Protein AF-A0A381XT53-F1 (afdb_monomer_lite)

Structure (mmCIF, N/CA/C/O backbone):
data_AF-A0A381XT53-F1
#
_entry.id   AF-A0A381XT53-F1
#
loop_
_atom_site.group_PDB
_atom_site.id
_atom_site.type_symbol
_atom_site.label_atom_id
_atom_site.label_alt_id
_atom_site.label_comp_id
_atom_site.label_asym_id
_atom_site.label_entity_id
_atom_site.label_seq_id
_atom_site.pdbx_PDB_ins_code
_atom_site.Cartn_x
_atom_site.Cartn_y
_atom_site.Cartn_z
_atom_site.occupancy
_atom_site.B_iso_or_equiv
_atom_site.auth_seq_id
_atom_site.auth_comp_id
_atom_site.auth_asym_id
_atom_site.auth_atom_id
_atom_site.pdbx_PDB_model_num
ATOM 1 N N . VAL A 1 1 ? 11.104 19.358 26.475 1.00 38.28 1 VAL A N 1
ATOM 2 C CA . VAL A 1 1 ? 11.597 18.102 25.867 1.00 38.28 1 VAL A CA 1
ATOM 3 C C . VAL A 1 1 ? 10.405 17.170 25.781 1.00 38.28 1 VAL A C 1
ATOM 5 O O . VAL A 1 1 ? 9.988 16.652 26.806 1.00 38.28 1 VAL A O 1
ATOM 8 N N . ALA A 1 2 ? 9.762 17.095 24.619 1.00 33.44 2 ALA A N 1
ATOM 9 C CA . ALA A 1 2 ? 8.671 16.153 24.398 1.00 33.44 2 ALA A CA 1
ATOM 10 C C . ALA A 1 2 ? 9.285 14.928 23.726 1.00 33.44 2 ALA A C 1
ATOM 12 O O . ALA A 1 2 ? 9.726 14.999 22.582 1.00 33.44 2 ALA A O 1
ATOM 13 N N . SER A 1 3 ? 9.408 13.852 24.496 1.00 38.06 3 SER A N 1
ATOM 14 C CA . SER A 1 3 ? 9.844 12.553 24.008 1.00 38.06 3 SER A CA 1
ATOM 15 C C . SER A 1 3 ? 8.804 12.028 23.025 1.00 38.06 3 SER A C 1
ATOM 17 O O . SER A 1 3 ? 7.660 11.787 23.405 1.00 38.06 3 SER A O 1
ATOM 19 N N . SER A 1 4 ? 9.195 11.861 21.765 1.00 40.50 4 SER A N 1
ATOM 20 C CA . SER A 1 4 ? 8.425 11.112 20.779 1.00 40.50 4 SER A CA 1
ATOM 21 C C . SER A 1 4 ? 8.440 9.645 21.191 1.00 40.50 4 SER A C 1
ATOM 23 O O . SER A 1 4 ? 9.401 8.923 20.937 1.00 40.50 4 SER A O 1
ATOM 25 N N . THR A 1 5 ? 7.402 9.206 21.896 1.00 36.91 5 THR A N 1
ATOM 26 C CA . THR A 1 5 ? 7.135 7.783 22.083 1.00 36.91 5 THR A CA 1
ATOM 27 C C . THR A 1 5 ? 6.905 7.203 20.693 1.00 36.91 5 THR A C 1
ATOM 29 O O . THR A 1 5 ? 5.924 7.558 20.043 1.00 36.91 5 THR A O 1
ATOM 32 N N . ALA A 1 6 ? 7.825 6.366 20.208 1.00 42.75 6 ALA A N 1
ATOM 33 C CA . ALA A 1 6 ? 7.566 5.525 19.052 1.00 42.75 6 ALA A CA 1
ATOM 34 C C . ALA A 1 6 ? 6.286 4.739 19.363 1.00 42.75 6 ALA A C 1
ATOM 36 O O . ALA A 1 6 ? 6.276 3.889 20.256 1.00 42.75 6 ALA A O 1
ATOM 37 N N . ALA A 1 7 ? 5.179 5.103 18.712 1.00 46.81 7 ALA A N 1
ATOM 38 C CA . ALA A 1 7 ? 4.003 4.253 18.672 1.00 46.81 7 ALA A CA 1
ATOM 39 C C . ALA A 1 7 ? 4.497 2.872 18.232 1.00 46.81 7 ALA A C 1
ATOM 41 O O . ALA A 1 7 ? 5.248 2.801 17.260 1.00 46.81 7 ALA A O 1
ATOM 42 N N . GLY A 1 8 ? 4.168 1.831 19.004 1.00 55.38 8 GLY A N 1
ATOM 43 C CA . GLY A 1 8 ? 4.690 0.482 18.798 1.00 55.38 8 GLY A CA 1
ATOM 44 C C . GLY A 1 8 ? 4.674 0.119 17.318 1.00 55.38 8 GLY A C 1
ATOM 45 O O . GLY A 1 8 ? 3.632 0.221 16.670 1.00 55.38 8 GLY A O 1
ATOM 46 N N . GLU A 1 9 ? 5.854 -0.205 16.795 1.00 74.62 9 GLU A N 1
ATOM 47 C CA . GLU A 1 9 ? 6.077 -0.542 15.396 1.00 74.62 9 GLU A CA 1
ATOM 48 C C . GLU A 1 9 ? 5.069 -1.614 14.967 1.00 74.62 9 GLU A C 1
ATOM 50 O O . GLU A 1 9 ? 4.866 -2.611 15.666 1.00 74.62 9 GLU A O 1
ATOM 55 N N . PHE A 1 10 ? 4.367 -1.374 13.859 1.00 91.75 10 PHE A N 1
ATOM 56 C CA . PHE A 1 10 ? 3.428 -2.349 13.324 1.00 91.75 10 PHE A CA 1
ATOM 57 C C . PHE A 1 10 ? 4.205 -3.596 12.888 1.00 91.75 10 PHE A C 1
ATOM 59 O O . PHE A 1 10 ? 4.970 -3.555 11.927 1.00 91.75 10 PHE A O 1
ATOM 66 N N . ASP A 1 11 ? 4.024 -4.695 13.618 1.00 93.25 11 ASP A N 1
ATOM 67 C CA . ASP A 1 11 ? 4.787 -5.924 13.422 1.00 93.25 11 ASP A CA 1
ATOM 68 C C . ASP A 1 11 ? 4.326 -6.683 12.168 1.00 93.25 11 ASP A C 1
ATOM 70 O O . ASP A 1 11 ? 3.318 -7.399 12.169 1.00 93.25 11 ASP A O 1
ATOM 74 N N . LEU A 1 12 ? 5.111 -6.549 11.097 1.00 96.12 12 LEU A N 1
ATOM 75 C CA . LEU A 1 12 ? 4.868 -7.198 9.810 1.00 96.12 12 LEU A CA 1
ATOM 76 C C . LEU A 1 12 ? 4.927 -8.732 9.876 1.00 96.12 12 LEU A C 1
ATOM 78 O O . LEU A 1 12 ? 4.344 -9.384 9.012 1.00 96.12 12 LEU A O 1
ATOM 82 N N . SER A 1 13 ? 5.561 -9.327 10.896 1.00 95.88 13 SER A N 1
ATOM 83 C CA . SER A 1 13 ? 5.615 -10.792 11.046 1.00 95.88 13 SER A CA 1
ATOM 84 C C . SER A 1 13 ? 4.248 -11.412 11.353 1.00 95.88 13 SER A C 1
ATOM 86 O O . SER A 1 13 ? 4.043 -12.613 11.177 1.00 95.88 13 SER A O 1
ATOM 88 N N . ARG A 1 14 ? 3.287 -10.586 11.781 1.00 94.31 14 ARG A N 1
ATOM 89 C CA . ARG A 1 14 ? 1.914 -10.991 12.102 1.00 94.31 14 ARG A CA 1
ATOM 90 C C . ARG A 1 14 ? 0.960 -10.848 10.920 1.00 94.31 14 ARG A C 1
ATOM 92 O O . ARG A 1 14 ? -0.220 -11.164 11.066 1.00 94.31 14 ARG A O 1
ATOM 99 N N . VAL A 1 15 ? 1.436 -10.345 9.782 1.00 98.00 15 VAL A N 1
ATOM 100 C CA . VAL A 1 15 ? 0.616 -10.072 8.601 1.00 98.00 15 VAL A CA 1
ATOM 101 C C . VAL A 1 15 ? 0.490 -11.322 7.739 1.00 98.00 15 VAL A C 1
ATOM 103 O O . VAL A 1 15 ? 1.478 -11.939 7.352 1.00 98.00 15 VAL A O 1
ATOM 106 N N . THR A 1 16 ? -0.744 -11.658 7.369 1.00 98.44 16 THR A N 1
ATOM 107 C CA . THR A 1 16 ? -1.001 -12.553 6.238 1.00 98.44 16 THR A CA 1
ATOM 108 C C . THR A 1 16 ? -1.012 -11.729 4.951 1.00 98.44 16 THR A C 1
ATOM 110 O O . THR A 1 16 ? -1.887 -10.885 4.746 1.00 98.44 16 THR A O 1
ATOM 113 N N . TRP A 1 17 ? -0.026 -11.949 4.085 1.00 98.06 17 TRP A N 1
ATOM 114 C CA . TRP A 1 17 ? 0.133 -11.206 2.836 1.00 98.06 17 TRP A CA 1
ATOM 115 C C . TRP A 1 17 ? -0.780 -11.758 1.737 1.00 98.06 17 TRP A C 1
ATOM 117 O O . TRP A 1 17 ? -0.749 -12.944 1.422 1.00 98.06 17 TRP A O 1
ATOM 127 N N . LEU A 1 18 ? -1.601 -10.884 1.153 1.00 98.06 18 LEU A N 1
ATOM 128 C CA . LEU A 1 18 ? -2.536 -11.205 0.067 1.00 98.06 18 LEU A CA 1
ATOM 129 C C . LEU A 1 18 ? -1.906 -11.065 -1.326 1.00 98.06 18 LEU A C 1
ATOM 131 O O . LEU A 1 18 ? -2.423 -11.600 -2.303 1.00 98.06 18 LEU A O 1
ATOM 135 N N . HIS A 1 19 ? -0.805 -10.322 -1.413 1.00 97.12 19 HIS A N 1
ATOM 136 C CA . HIS A 1 19 ? 0.022 -10.151 -2.608 1.00 97.12 19 HIS A CA 1
ATOM 137 C C . HIS A 1 19 ? 1.486 -10.469 -2.246 1.00 97.12 19 HIS A C 1
ATOM 139 O O . HIS A 1 19 ? 1.723 -11.180 -1.271 1.00 97.12 19 HIS A O 1
ATOM 145 N N . THR A 1 20 ? 2.471 -9.979 -3.010 1.00 97.06 20 THR A N 1
ATOM 146 C CA . THR A 1 20 ? 3.895 -10.198 -2.689 1.00 97.06 20 THR A CA 1
ATOM 147 C C . THR A 1 20 ? 4.198 -9.742 -1.262 1.00 97.06 20 THR A C 1
ATOM 149 O O . THR A 1 20 ? 3.889 -8.608 -0.896 1.00 97.06 20 THR A O 1
ATOM 152 N N . ASP A 1 21 ? 4.817 -10.620 -0.474 1.00 97.06 21 ASP A N 1
ATOM 153 C CA . ASP A 1 21 ? 5.337 -10.284 0.849 1.00 97.06 21 ASP A CA 1
ATOM 154 C C . ASP A 1 21 ? 6.554 -9.361 0.700 1.00 97.06 21 ASP A C 1
ATOM 156 O O . ASP A 1 21 ? 7.570 -9.734 0.105 1.00 97.06 21 ASP A O 1
ATOM 160 N N . VAL A 1 22 ? 6.429 -8.140 1.222 1.00 97.12 22 VAL A N 1
ATOM 161 C CA . VAL A 1 22 ? 7.483 -7.116 1.180 1.00 97.12 22 VAL A CA 1
ATOM 162 C C . VAL A 1 22 ? 8.099 -6.849 2.555 1.00 97.12 22 VAL A C 1
ATOM 164 O O . VAL A 1 22 ? 8.859 -5.897 2.711 1.00 97.12 22 VAL A O 1
ATOM 167 N N . SER A 1 23 ? 7.798 -7.672 3.565 1.00 97.06 23 SER A N 1
ATOM 168 C CA . SER A 1 23 ? 8.307 -7.495 4.934 1.00 97.06 23 SER A CA 1
ATOM 169 C C . SER A 1 23 ? 9.835 -7.433 4.996 1.00 97.06 23 SER A C 1
ATOM 171 O O . SER A 1 23 ? 10.391 -6.604 5.715 1.00 97.06 23 SER A O 1
ATOM 173 N N . GLY A 1 24 ? 10.508 -8.255 4.185 1.00 96.62 24 GLY A N 1
ATOM 174 C CA . GLY A 1 24 ? 11.967 -8.304 4.076 1.00 96.62 24 GLY A CA 1
ATOM 175 C C . GLY A 1 24 ? 12.593 -7.283 3.119 1.00 96.62 24 GLY A C 1
ATOM 176 O O . GLY A 1 24 ? 13.808 -7.310 2.935 1.00 96.62 24 GLY A O 1
ATOM 177 N N . TRP A 1 25 ? 11.805 -6.421 2.469 1.00 97.38 25 TRP A N 1
ATOM 178 C CA . TRP A 1 25 ? 12.340 -5.401 1.560 1.00 97.38 25 TRP A CA 1
ATOM 179 C C . TRP A 1 25 ? 12.988 -4.258 2.341 1.00 97.38 25 TRP A C 1
ATOM 181 O O . TRP A 1 25 ? 12.605 -3.969 3.477 1.00 97.38 25 TRP A O 1
ATOM 191 N N . ALA A 1 26 ? 13.969 -3.599 1.722 1.00 98.00 26 ALA A N 1
ATOM 192 C CA . ALA A 1 26 ? 14.697 -2.517 2.370 1.00 98.00 26 ALA A CA 1
ATOM 193 C C . ALA A 1 26 ? 13.772 -1.320 2.635 1.00 98.00 26 ALA A C 1
ATOM 195 O O . ALA A 1 26 ? 13.062 -0.862 1.739 1.00 98.00 26 ALA A O 1
ATOM 196 N N . GLU A 1 27 ? 13.797 -0.794 3.858 1.00 97.44 27 GLU A N 1
ATOM 197 C CA . GLU A 1 27 ? 13.085 0.434 4.211 1.00 97.44 27 GLU A CA 1
ATOM 198 C C . GLU A 1 27 ? 13.931 1.654 3.820 1.00 97.44 27 GLU A C 1
ATOM 200 O O . GLU A 1 27 ? 14.912 1.976 4.488 1.00 97.44 27 GLU A O 1
ATOM 205 N N . THR A 1 28 ? 13.603 2.298 2.698 1.00 97.62 28 THR A N 1
ATOM 206 C CA . THR A 1 28 ? 14.447 3.347 2.078 1.00 97.62 28 THR A CA 1
ATOM 207 C C . THR A 1 28 ? 13.725 4.666 1.826 1.00 97.62 28 THR A C 1
ATOM 209 O O . THR A 1 28 ? 14.342 5.619 1.344 1.00 97.62 28 THR A O 1
ATOM 212 N N . THR A 1 29 ? 12.425 4.729 2.110 1.00 95.19 29 THR A N 1
ATOM 213 C CA . THR A 1 29 ? 11.582 5.903 1.869 1.00 95.19 29 THR A CA 1
ATOM 214 C C . THR A 1 29 ? 10.719 6.168 3.091 1.00 95.19 29 THR A C 1
ATOM 216 O O . THR A 1 29 ? 10.253 5.240 3.749 1.00 95.19 29 THR A O 1
ATOM 219 N N . SER A 1 30 ? 10.499 7.440 3.393 1.00 94.62 30 SER A N 1
ATOM 220 C CA . SER A 1 30 ? 9.526 7.841 4.410 1.00 94.62 30 SER A CA 1
ATOM 221 C C . SER A 1 30 ? 8.131 7.933 3.795 1.00 94.62 30 SER A C 1
ATOM 223 O O . SER A 1 30 ? 8.002 8.217 2.606 1.00 94.62 30 SER A O 1
ATOM 225 N N . LEU A 1 31 ? 7.087 7.717 4.595 1.00 97.69 31 LEU A N 1
ATOM 226 C CA . LEU A 1 31 ? 5.700 7.878 4.170 1.00 97.69 31 LEU A CA 1
ATOM 227 C C . LEU A 1 31 ? 4.937 8.811 5.117 1.00 97.69 31 LEU A C 1
ATOM 229 O O . LEU A 1 31 ? 5.025 8.674 6.339 1.00 97.69 31 LEU A O 1
ATOM 233 N N . SER A 1 32 ? 4.127 9.702 4.548 1.00 97.56 32 SER A N 1
ATOM 234 C CA . SER A 1 32 ? 2.968 10.297 5.218 1.00 97.56 32 SER A CA 1
ATOM 235 C C . SER A 1 32 ? 1.688 9.990 4.439 1.00 97.56 32 SER A C 1
ATOM 237 O O . SER A 1 32 ? 1.721 9.737 3.233 1.00 97.56 32 SER A O 1
ATOM 239 N N . VAL A 1 33 ? 0.554 9.972 5.141 1.00 98.44 33 VAL A N 1
ATOM 240 C CA . VAL A 1 33 ? -0.762 9.729 4.542 1.00 98.44 33 VAL A CA 1
ATOM 241 C C . VAL A 1 33 ? -1.651 10.931 4.799 1.00 98.44 33 VAL A C 1
ATOM 243 O O . VAL A 1 33 ? -1.817 11.351 5.942 1.00 98.44 33 VAL A O 1
ATOM 246 N N . GLU A 1 34 ? -2.236 11.460 3.733 1.00 98.12 34 GLU A N 1
ATOM 247 C CA . GLU A 1 34 ? -3.182 12.569 3.782 1.00 98.12 34 GLU A CA 1
ATOM 248 C C . GLU A 1 34 ? -4.520 12.112 3.214 1.00 98.12 34 GLU A C 1
ATOM 250 O O . GLU A 1 34 ? -4.573 11.507 2.143 1.00 98.12 34 GLU A O 1
ATOM 255 N N . ILE A 1 35 ? -5.602 12.390 3.939 1.00 97.75 35 ILE A N 1
ATOM 256 C CA . ILE A 1 35 ? -6.964 12.060 3.523 1.00 97.75 35 ILE A CA 1
ATOM 257 C C . ILE A 1 35 ? -7.819 13.318 3.616 1.00 97.75 35 ILE A C 1
ATOM 259 O O . ILE A 1 35 ? -7.868 13.975 4.655 1.00 97.75 35 ILE A O 1
ATOM 263 N N . GLY A 1 36 ? -8.507 13.649 2.528 1.00 94.88 36 GLY A N 1
ATOM 264 C CA . GLY A 1 36 ? -9.386 14.808 2.467 1.00 94.88 36 GLY A CA 1
ATOM 265 C C . GLY A 1 36 ? -10.050 14.951 1.105 1.00 94.88 36 GLY A C 1
ATOM 266 O O . GLY A 1 36 ? -9.545 14.458 0.101 1.00 94.88 36 GLY A O 1
ATOM 267 N N . ALA A 1 37 ? -11.207 15.616 1.067 1.00 95.06 37 ALA A N 1
ATOM 268 C CA . ALA A 1 37 ? -11.946 15.897 -0.171 1.00 95.06 37 ALA A CA 1
ATOM 269 C C . ALA A 1 37 ? -12.195 14.658 -1.071 1.00 95.06 37 ALA A C 1
ATOM 271 O O . ALA A 1 37 ? -12.231 14.773 -2.294 1.00 95.06 37 ALA A O 1
ATOM 272 N N . GLY A 1 38 ? -12.361 13.470 -0.475 1.00 96.81 38 GLY A N 1
ATOM 273 C CA . GLY A 1 38 ? -12.587 12.212 -1.202 1.00 96.81 38 GLY A CA 1
ATOM 274 C C . GLY A 1 38 ? -11.331 11.582 -1.818 1.00 96.81 38 GLY A C 1
ATOM 275 O O . GLY A 1 38 ? -11.444 10.619 -2.579 1.00 96.81 38 GLY A O 1
ATOM 276 N N . VAL A 1 39 ? -10.140 12.092 -1.493 1.00 98.19 39 VAL A N 1
ATOM 277 C CA . VAL A 1 39 ? -8.841 11.614 -1.985 1.00 98.19 39 VAL A CA 1
ATOM 278 C C . VAL A 1 39 ? -7.978 11.145 -0.814 1.00 98.19 39 VAL A C 1
ATOM 280 O O . VAL A 1 39 ? -8.015 11.720 0.273 1.00 98.19 39 VAL A O 1
ATOM 283 N N . ILE A 1 40 ? -7.194 10.097 -1.058 1.00 98.56 40 ILE A N 1
ATOM 284 C CA . ILE A 1 40 ? -6.081 9.666 -0.212 1.00 98.56 40 ILE A CA 1
ATOM 285 C C . ILE A 1 40 ? -4.774 9.838 -0.986 1.00 98.56 40 ILE A C 1
ATOM 287 O O . ILE A 1 40 ? -4.677 9.422 -2.142 1.00 98.56 40 ILE A O 1
ATOM 291 N N . CYS A 1 41 ? -3.769 10.427 -0.348 1.00 98.56 41 CYS A N 1
ATOM 292 C CA . CYS A 1 41 ? -2.422 10.573 -0.881 1.00 98.56 41 CYS A CA 1
ATOM 293 C C . CYS A 1 41 ? -1.425 9.859 0.030 1.00 98.56 41 CYS A C 1
ATOM 295 O O . CYS A 1 41 ? -1.336 10.157 1.221 1.00 98.56 41 CYS A O 1
ATOM 297 N N . LEU A 1 42 ? -0.674 8.915 -0.538 1.00 98.56 42 LEU A N 1
ATOM 298 C CA . LEU A 1 42 ? 0.506 8.330 0.092 1.00 98.56 42 LEU A CA 1
ATOM 299 C C . LEU A 1 42 ? 1.721 9.109 -0.407 1.00 98.56 42 LEU A C 1
ATOM 301 O O . LEU A 1 42 ? 2.171 8.928 -1.539 1.00 98.56 42 LEU A O 1
ATOM 305 N N . ASN A 1 43 ? 2.231 9.994 0.439 1.00 98.12 43 ASN A N 1
ATOM 306 C CA . ASN A 1 43 ? 3.326 10.893 0.116 1.00 98.12 43 ASN A CA 1
ATOM 307 C C . ASN A 1 43 ? 4.647 10.246 0.538 1.00 98.12 43 ASN A C 1
ATOM 309 O O . ASN A 1 43 ? 4.988 10.229 1.720 1.00 98.12 43 ASN A O 1
ATOM 313 N N . PHE A 1 44 ? 5.378 9.697 -0.433 1.00 97.62 44 PHE A N 1
ATOM 314 C CA . PHE A 1 44 ? 6.690 9.084 -0.224 1.00 97.62 44 PHE A CA 1
ATOM 315 C C . PHE A 1 44 ? 7.745 9.709 -1.142 1.00 97.62 44 PHE A C 1
ATOM 317 O O . PHE A 1 44 ? 7.480 10.024 -2.310 1.00 97.62 44 PHE A O 1
ATOM 324 N N . ASP A 1 45 ? 8.955 9.907 -0.618 1.00 95.06 45 ASP A N 1
ATOM 325 C CA . ASP A 1 45 ? 10.026 10.659 -1.289 1.00 95.06 45 ASP A CA 1
ATOM 326 C C . ASP A 1 45 ? 10.588 9.936 -2.526 1.00 95.06 45 ASP A C 1
ATOM 328 O O . ASP A 1 45 ? 11.126 10.567 -3.440 1.00 95.06 45 ASP A O 1
ATOM 332 N N . LYS A 1 46 ? 10.375 8.618 -2.628 1.00 97.19 46 LYS A N 1
ATOM 333 C CA . LYS A 1 46 ? 10.748 7.823 -3.806 1.00 97.19 46 LYS A CA 1
ATOM 334 C C . LYS A 1 46 ? 9.701 7.782 -4.923 1.00 97.19 46 LYS A C 1
ATOM 336 O O . LYS A 1 46 ? 9.965 7.188 -5.971 1.00 97.19 46 LYS A O 1
ATOM 341 N N . SER A 1 47 ? 8.564 8.465 -4.766 1.00 96.88 47 SER A N 1
ATOM 342 C CA . SER A 1 47 ? 7.435 8.425 -5.713 1.00 96.88 47 SER A CA 1
ATOM 343 C C . SER A 1 47 ? 7.792 8.740 -7.160 1.00 96.88 47 SER A C 1
ATOM 345 O O . SER A 1 47 ? 7.178 8.174 -8.059 1.00 96.88 47 SER A O 1
ATOM 347 N N . ALA A 1 48 ? 8.799 9.575 -7.420 1.00 97.19 48 ALA A N 1
ATOM 348 C CA . ALA A 1 48 ? 9.263 9.893 -8.773 1.00 97.19 48 ALA A CA 1
ATOM 349 C C . ALA A 1 48 ? 10.582 9.208 -9.180 1.00 97.19 48 ALA A C 1
ATOM 351 O O . ALA A 1 48 ? 10.994 9.348 -10.329 1.00 97.19 48 ALA A O 1
ATOM 352 N N . SER A 1 49 ? 11.267 8.503 -8.271 1.00 97.25 49 SER A N 1
ATOM 353 C CA . SER A 1 49 ? 12.636 8.008 -8.508 1.00 97.25 49 SER A CA 1
ATOM 354 C C . SER A 1 49 ? 12.757 6.493 -8.633 1.00 97.25 49 SER A C 1
ATOM 356 O O . SER A 1 49 ? 13.707 6.024 -9.259 1.00 97.25 49 SER A O 1
ATOM 358 N N . TRP A 1 50 ? 11.811 5.716 -8.098 1.00 97.94 50 TRP A N 1
ATOM 359 C CA . TRP A 1 50 ? 11.803 4.278 -8.362 1.00 97.94 50 TRP A CA 1
ATOM 360 C C . TRP A 1 50 ? 11.580 3.989 -9.854 1.00 97.94 50 TRP A C 1
ATOM 362 O O . TRP A 1 50 ? 10.725 4.642 -10.468 1.00 97.94 50 TRP A O 1
ATOM 372 N N . PRO A 1 51 ? 12.303 3.010 -10.442 1.00 97.56 51 PRO A N 1
ATOM 373 C CA . PRO A 1 51 ? 12.148 2.654 -11.850 1.00 97.56 51 PRO A CA 1
ATOM 374 C C . PRO A 1 51 ? 10.698 2.290 -12.172 1.00 97.56 51 PRO A C 1
ATOM 376 O O . PRO A 1 51 ? 10.032 1.640 -11.377 1.00 97.56 51 PRO A O 1
ATOM 379 N N . SER A 1 52 ? 10.184 2.677 -13.334 1.00 96.88 52 SER A N 1
ATOM 380 C CA . SER A 1 52 ? 8.828 2.293 -13.739 1.00 96.88 52 SER A CA 1
ATOM 381 C C . SER A 1 52 ? 8.813 1.003 -14.557 1.00 96.88 52 SER A C 1
ATOM 383 O O . SER A 1 52 ? 9.741 0.754 -15.324 1.00 96.88 52 SER A O 1
ATOM 385 N N . ALA A 1 53 ? 7.712 0.259 -14.498 1.00 95.62 53 ALA A N 1
ATOM 386 C CA . ALA A 1 53 ? 7.386 -0.815 -15.429 1.00 95.62 53 ALA A CA 1
ATOM 387 C C . ALA A 1 53 ? 6.094 -0.487 -16.190 1.00 95.62 53 ALA A C 1
ATOM 389 O O . ALA A 1 53 ? 5.232 0.239 -15.692 1.00 95.62 53 ALA A O 1
ATOM 390 N N . SER A 1 54 ? 5.964 -1.023 -17.403 1.00 95.00 54 SER A N 1
ATOM 391 C CA . SER A 1 54 ? 4.792 -0.805 -18.252 1.00 95.00 54 SER A CA 1
ATOM 392 C C . SER A 1 54 ? 3.777 -1.931 -18.068 1.00 95.00 54 SER A C 1
ATOM 394 O O . SER A 1 54 ? 4.121 -3.101 -18.236 1.00 95.00 54 SER A O 1
ATOM 396 N N . ILE A 1 55 ? 2.532 -1.582 -17.755 1.00 93.00 55 ILE A N 1
ATOM 397 C CA . ILE A 1 55 ? 1.413 -2.522 -17.606 1.00 93.00 55 ILE A CA 1
ATOM 398 C C . ILE A 1 55 ? 0.288 -2.163 -18.574 1.00 93.00 55 ILE A C 1
ATOM 400 O O . ILE A 1 55 ? 0.183 -1.017 -19.013 1.00 93.00 55 ILE A O 1
ATOM 404 N N . ASP A 1 56 ? -0.570 -3.126 -18.901 1.00 93.12 56 ASP A N 1
ATOM 405 C CA . ASP A 1 56 ? -1.788 -2.829 -19.654 1.00 93.12 56 ASP A CA 1
ATOM 406 C C . ASP A 1 56 ? -2.767 -2.056 -18.763 1.00 93.12 56 ASP A C 1
ATOM 408 O O . ASP A 1 56 ? -2.997 -2.408 -17.604 1.00 93.12 56 ASP A O 1
ATOM 412 N N . HIS A 1 57 ? -3.336 -0.978 -19.297 1.00 91.38 57 HIS A N 1
ATOM 413 C CA . HIS A 1 57 ? -4.399 -0.247 -18.621 1.00 91.38 57 HIS A CA 1
ATOM 414 C C . HIS A 1 57 ? -5.639 -1.143 -18.476 1.00 91.38 57 HIS A C 1
ATOM 416 O O . HIS A 1 57 ? -5.885 -1.997 -19.324 1.00 91.38 57 HIS A O 1
ATOM 422 N N . THR A 1 58 ? -6.480 -0.911 -17.463 1.00 85.88 58 THR A N 1
ATOM 423 C CA . THR A 1 58 ? -7.711 -1.696 -17.223 1.00 85.88 58 THR A CA 1
ATOM 424 C C . THR A 1 58 ? -8.653 -1.748 -18.435 1.00 85.88 58 THR A C 1
ATOM 426 O O . THR A 1 58 ? -9.401 -2.706 -18.592 1.00 85.88 58 THR A O 1
ATOM 429 N N . SER A 1 59 ? -8.607 -0.750 -19.324 1.00 88.81 59 SER A N 1
ATOM 430 C CA . SER A 1 59 ? -9.367 -0.760 -20.587 1.00 88.81 59 SER A CA 1
ATOM 431 C C . SER A 1 59 ? -8.838 -1.750 -21.631 1.00 88.81 59 SER A C 1
ATOM 433 O O . SER A 1 59 ? -9.520 -1.999 -22.619 1.00 88.81 59 SER A O 1
ATOM 435 N N . GLY A 1 60 ? -7.609 -2.247 -21.480 1.00 90.06 60 GLY A N 1
ATOM 436 C CA . GLY A 1 60 ? -6.909 -3.088 -22.454 1.00 90.06 60 GLY A CA 1
ATOM 437 C C . GLY A 1 60 ? -6.468 -2.362 -23.731 1.00 90.06 60 GLY A C 1
ATOM 438 O O . GLY A 1 60 ? -5.968 -2.999 -24.651 1.00 90.06 60 GLY A O 1
ATOM 439 N N . THR A 1 61 ? -6.655 -1.040 -23.822 1.00 93.06 61 THR A N 1
ATOM 440 C CA . THR A 1 61 ? -6.451 -0.279 -25.073 1.00 93.06 61 THR A CA 1
ATOM 441 C C . THR A 1 61 ? -5.102 0.424 -25.179 1.00 93.06 61 THR A C 1
ATOM 443 O O . THR A 1 61 ? -4.732 0.878 -26.258 1.00 93.06 61 THR A O 1
ATOM 446 N N . HIS A 1 62 ? -4.379 0.561 -24.071 1.00 93.50 62 HIS A N 1
ATOM 447 C CA . HIS A 1 62 ? -3.076 1.214 -24.023 1.00 93.50 62 HIS A CA 1
ATOM 448 C C . HIS A 1 62 ? -2.278 0.724 -22.814 1.00 93.50 62 HIS A C 1
ATOM 450 O O . HIS A 1 62 ? -2.821 0.071 -21.921 1.00 93.50 62 HIS A O 1
ATOM 456 N N . LYS A 1 63 ? -0.988 1.062 -22.787 1.00 95.38 63 LYS A N 1
ATOM 457 C CA . LYS A 1 63 ? -0.103 0.789 -21.655 1.00 95.38 63 LYS A CA 1
ATOM 458 C C . LYS A 1 63 ? 0.076 2.023 -20.781 1.00 95.38 63 LYS A C 1
ATOM 460 O O . LYS A 1 63 ? 0.047 3.149 -21.275 1.00 95.38 63 LYS A O 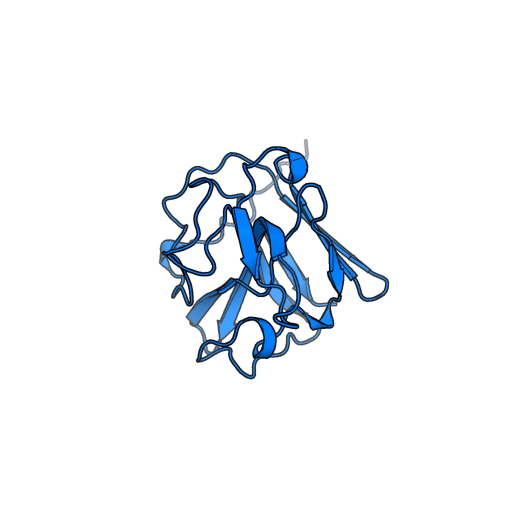1
ATOM 465 N N . ILE A 1 64 ? 0.308 1.794 -19.496 1.00 95.12 64 ILE A N 1
ATOM 466 C CA . ILE A 1 64 ? 0.614 2.817 -18.499 1.00 95.12 64 ILE A CA 1
ATOM 467 C C . ILE A 1 64 ? 1.888 2.436 -17.746 1.00 95.12 64 ILE A C 1
ATOM 469 O O . ILE A 1 64 ? 2.127 1.263 -17.465 1.00 95.12 64 ILE A O 1
ATOM 473 N N . ASN A 1 65 ? 2.716 3.432 -17.428 1.00 96.19 65 ASN A N 1
ATOM 474 C CA . ASN A 1 65 ? 3.918 3.231 -16.626 1.00 96.19 65 ASN A CA 1
ATOM 475 C C . ASN A 1 65 ? 3.606 3.446 -15.147 1.00 96.19 65 ASN A C 1
ATOM 477 O O . ASN A 1 65 ? 3.094 4.496 -14.759 1.00 96.19 65 ASN A O 1
ATOM 481 N N . VAL A 1 66 ? 3.954 2.459 -14.333 1.00 97.25 66 VAL A N 1
ATOM 482 C CA . VAL A 1 66 ? 3.727 2.438 -12.886 1.00 97.25 66 VAL A CA 1
ATOM 483 C C . VAL A 1 66 ? 5.033 2.130 -12.171 1.00 97.25 66 VAL A C 1
ATOM 485 O O . VAL A 1 66 ? 5.889 1.446 -12.727 1.00 97.25 66 VAL A O 1
ATOM 488 N N . ASN A 1 67 ? 5.228 2.640 -10.961 1.00 97.94 67 ASN A N 1
ATOM 489 C CA . ASN A 1 67 ? 6.489 2.460 -10.230 1.00 97.94 67 ASN A CA 1
ATOM 490 C C . ASN A 1 67 ? 6.323 2.139 -8.741 1.00 97.94 67 ASN A C 1
ATOM 492 O O . ASN A 1 67 ? 7.315 1.887 -8.060 1.00 97.94 67 ASN A O 1
ATOM 496 N N . ALA A 1 68 ? 5.097 2.119 -8.232 1.00 98.31 68 ALA A N 1
ATOM 497 C CA . ALA A 1 68 ? 4.832 1.707 -6.865 1.00 98.31 68 ALA A CA 1
ATOM 498 C C . ALA A 1 68 ? 3.446 1.082 -6.739 1.00 98.31 68 ALA A C 1
ATOM 500 O O . ALA A 1 68 ? 2.543 1.341 -7.545 1.00 98.31 68 ALA A O 1
ATOM 501 N N . ASN A 1 69 ? 3.272 0.289 -5.689 1.00 98.25 69 ASN A N 1
ATOM 502 C CA . ASN A 1 69 ? 1.960 -0.100 -5.204 1.00 98.25 69 ASN A CA 1
ATOM 503 C C . ASN A 1 69 ? 1.738 0.497 -3.807 1.00 98.25 69 ASN A C 1
ATOM 505 O O . ASN A 1 69 ? 2.629 0.407 -2.959 1.00 98.25 69 ASN A O 1
ATOM 509 N N . PRO A 1 70 ? 0.557 1.075 -3.539 1.00 98.62 70 PRO A N 1
ATOM 510 C CA . PRO A 1 70 ? 0.103 1.290 -2.182 1.00 98.62 70 PRO A CA 1
ATOM 511 C C . PRO A 1 70 ? -0.418 -0.019 -1.586 1.00 98.62 70 PRO A C 1
ATOM 513 O O . PRO A 1 70 ? -1.157 -0.763 -2.239 1.00 98.62 70 PRO A O 1
ATOM 516 N N . LEU A 1 71 ? -0.052 -0.272 -0.335 1.00 98.69 71 LEU A N 1
ATOM 517 C CA . LEU A 1 71 ? -0.542 -1.377 0.474 1.00 98.69 71 LEU A CA 1
ATOM 518 C C . LEU A 1 71 ? -1.421 -0.840 1.595 1.00 98.69 71 LEU A C 1
ATOM 520 O O . LEU A 1 71 ? -1.167 0.242 2.125 1.00 98.69 71 LEU A O 1
ATOM 524 N N . VAL A 1 72 ? -2.437 -1.617 1.951 1.00 98.75 72 VAL A N 1
ATOM 525 C CA . VAL A 1 72 ? -3.254 -1.413 3.147 1.00 98.75 72 VAL A CA 1
ATOM 526 C C . VAL A 1 72 ? -3.171 -2.660 4.020 1.00 98.75 72 VAL A C 1
ATOM 528 O O . VAL A 1 72 ? -3.146 -3.780 3.501 1.00 98.75 72 VAL A O 1
ATOM 531 N N . PHE A 1 73 ? -3.111 -2.456 5.333 1.00 98.62 73 PHE A N 1
ATOM 532 C CA . PHE A 1 73 ? -3.201 -3.508 6.332 1.00 98.62 73 PHE A CA 1
ATOM 533 C C . PHE A 1 73 ? -4.473 -3.332 7.145 1.00 98.62 73 PHE A C 1
ATOM 535 O O . PHE A 1 73 ? -4.732 -2.252 7.677 1.00 98.62 73 PHE A O 1
ATOM 542 N N . VAL A 1 74 ? -5.239 -4.413 7.235 1.00 98.44 74 VAL A N 1
ATOM 543 C CA . VAL A 1 74 ? -6.583 -4.443 7.810 1.00 98.44 74 VAL A CA 1
ATOM 544 C C . VAL A 1 74 ? -6.648 -5.548 8.851 1.00 98.44 74 VAL A C 1
ATOM 546 O O . VAL A 1 74 ? -6.198 -6.670 8.595 1.00 98.44 74 VAL A O 1
ATOM 549 N N . ASN A 1 75 ? -7.211 -5.246 10.019 1.00 97.62 75 ASN A N 1
ATOM 550 C CA . ASN A 1 75 ? -7.502 -6.255 11.028 1.00 97.62 75 ASN A CA 1
ATOM 551 C C . ASN A 1 75 ? -8.880 -6.857 10.751 1.00 97.62 75 ASN A C 1
ATOM 553 O O . ASN A 1 75 ? -9.908 -6.236 11.007 1.00 97.62 75 ASN A O 1
ATOM 557 N N . HIS A 1 76 ? -8.899 -8.082 10.240 1.00 96.62 76 HIS A N 1
ATOM 558 C CA . HIS A 1 76 ? -10.121 -8.804 9.933 1.00 96.62 76 HIS A CA 1
ATOM 559 C C . HIS A 1 76 ? -10.249 -10.004 10.874 1.00 96.62 76 HIS A C 1
ATOM 561 O O . HIS A 1 76 ? -9.490 -10.969 10.783 1.00 96.62 76 HIS A O 1
ATOM 567 N N . GLY A 1 77 ? -11.189 -9.931 11.819 1.00 93.94 77 GLY A N 1
ATOM 568 C CA . GLY A 1 77 ? -11.435 -11.014 12.777 1.00 93.94 77 GLY A CA 1
ATOM 569 C C . GLY A 1 77 ? -10.280 -11.281 13.754 1.00 93.94 77 GLY A C 1
ATOM 570 O O . GLY A 1 77 ? -10.118 -12.411 14.204 1.00 93.94 77 GLY A O 1
ATOM 571 N N . GLY A 1 78 ? -9.463 -10.271 14.077 1.00 95.12 78 GLY A N 1
ATOM 572 C CA . GLY A 1 78 ? -8.303 -10.404 14.970 1.00 95.12 78 GLY A CA 1
ATOM 573 C C . GLY A 1 78 ? -6.992 -10.763 14.259 1.00 95.12 78 GLY A C 1
ATOM 574 O O . GLY A 1 78 ? -5.948 -10.812 14.911 1.00 95.12 78 GLY A O 1
ATOM 575 N N . GLN A 1 79 ? -7.031 -10.983 12.942 1.00 97.38 79 GLN A N 1
ATOM 576 C CA . GLN A 1 79 ? -5.874 -11.276 12.101 1.00 97.38 79 GLN A CA 1
ATOM 577 C C . GLN A 1 79 ? -5.576 -10.088 11.180 1.00 97.38 79 GLN A C 1
ATOM 579 O O . GLN A 1 79 ? -6.470 -9.551 10.528 1.00 97.38 79 GLN A O 1
ATOM 584 N N . TRP A 1 80 ? -4.305 -9.694 11.095 1.00 98.25 80 TRP A N 1
ATOM 585 C CA . TRP A 1 80 ? -3.862 -8.667 10.154 1.00 98.25 80 TRP A CA 1
ATOM 586 C C . TRP A 1 80 ? -3.639 -9.264 8.767 1.00 98.25 80 TRP A C 1
ATOM 588 O O . TRP A 1 80 ? -2.923 -10.260 8.621 1.00 98.25 80 TRP A O 1
ATOM 598 N N . TYR A 1 81 ? -4.220 -8.626 7.757 1.00 98.69 81 TYR A N 1
ATOM 599 C CA . TYR A 1 81 ? -4.032 -8.938 6.344 1.00 98.69 81 TYR A CA 1
ATOM 600 C C . TYR A 1 81 ? -3.455 -7.728 5.623 1.00 98.69 81 TYR A C 1
ATOM 602 O O . TYR A 1 81 ? -3.901 -6.612 5.873 1.00 98.69 81 TYR A O 1
ATOM 610 N N . GLY A 1 82 ? -2.482 -7.943 4.737 1.00 98.31 82 GLY A N 1
ATOM 611 C CA . GLY A 1 82 ? -1.814 -6.886 3.976 1.00 98.31 82 GLY A CA 1
ATOM 612 C C . GLY A 1 82 ? -1.921 -7.122 2.476 1.00 98.31 82 GLY A C 1
ATOM 613 O O . GLY A 1 82 ? -1.617 -8.214 1.999 1.00 98.31 82 GLY A O 1
ATOM 614 N N . GLY A 1 83 ? -2.330 -6.116 1.707 1.00 98.25 83 GLY A N 1
ATOM 615 C CA . GLY A 1 83 ? -2.465 -6.258 0.259 1.00 98.25 83 GLY A CA 1
ATOM 616 C C . GLY A 1 83 ? -2.379 -4.940 -0.496 1.00 98.25 83 GLY A C 1
ATOM 617 O O . GLY A 1 83 ? -2.683 -3.877 0.043 1.00 98.25 83 GLY A O 1
ATOM 618 N N . THR A 1 84 ? -1.973 -5.015 -1.765 1.00 98.25 84 THR A N 1
ATOM 619 C CA . THR A 1 84 ? -2.028 -3.865 -2.670 1.00 98.25 84 THR A CA 1
ATOM 620 C C . THR A 1 84 ? -3.469 -3.570 -3.072 1.00 98.25 84 THR A C 1
ATOM 622 O O . THR A 1 84 ? -4.214 -4.515 -3.333 1.00 98.25 84 THR A O 1
ATOM 625 N N . TRP A 1 85 ? -3.838 -2.298 -3.212 1.00 97.69 85 TRP A N 1
ATOM 626 C CA . TRP A 1 85 ? -5.172 -1.900 -3.696 1.00 97.69 85 TRP A CA 1
ATOM 627 C C . TRP A 1 85 ? -5.133 -1.160 -5.045 1.00 97.69 85 TRP A C 1
ATOM 629 O O . TRP A 1 85 ? -6.046 -1.287 -5.854 1.00 97.69 85 TRP A O 1
ATOM 639 N N . GLU A 1 86 ? -4.031 -0.498 -5.394 1.00 96.31 86 GLU A N 1
ATOM 640 C CA . GLU A 1 86 ? -3.913 0.283 -6.637 1.00 96.31 86 GLU A CA 1
ATOM 641 C C . GLU A 1 86 ? -2.526 0.172 -7.283 1.00 96.31 86 GLU A C 1
ATOM 643 O O . GLU A 1 86 ? -1.656 -0.560 -6.810 1.00 96.31 86 GLU A O 1
ATOM 648 N N . TRP A 1 87 ? -2.328 0.894 -8.387 1.00 96.38 87 TRP A N 1
ATOM 649 C CA . TRP A 1 87 ? -1.009 1.186 -8.954 1.00 96.38 87 TRP A CA 1
ATOM 650 C C . TRP A 1 87 ? -0.746 2.694 -8.933 1.00 96.38 87 TRP A C 1
ATOM 652 O O . TRP A 1 87 ? -1.634 3.479 -9.282 1.00 96.38 87 TRP A O 1
ATOM 662 N N . PHE A 1 88 ? 0.476 3.100 -8.595 1.00 97.88 88 PHE A N 1
ATOM 663 C CA . PHE A 1 88 ? 0.925 4.488 -8.708 1.00 97.88 88 PHE A CA 1
ATOM 664 C C . PHE A 1 88 ? 1.781 4.698 -9.951 1.00 97.88 88 PHE A C 1
ATOM 666 O O . PHE A 1 88 ? 2.633 3.874 -10.291 1.00 97.88 88 PHE A O 1
ATOM 673 N N . THR A 1 89 ? 1.540 5.821 -10.625 1.00 97.00 89 THR A N 1
ATOM 674 C CA . THR A 1 89 ? 2.406 6.326 -11.692 1.00 97.00 89 THR A CA 1
ATOM 675 C C . THR A 1 89 ? 3.528 7.167 -11.082 1.00 97.00 89 THR A C 1
ATOM 677 O O . THR A 1 89 ? 3.312 7.767 -10.025 1.00 97.00 89 THR A O 1
ATOM 680 N N . PRO A 1 90 ? 4.681 7.308 -11.758 1.00 98.25 90 PRO A N 1
ATOM 681 C CA . PRO A 1 90 ? 5.774 8.137 -11.260 1.00 98.25 90 PRO A CA 1
ATOM 682 C C . PRO A 1 90 ? 5.321 9.545 -10.851 1.00 98.25 90 PRO A C 1
ATOM 684 O O . PRO A 1 90 ? 4.680 10.253 -11.626 1.00 98.25 90 PRO A O 1
ATOM 687 N N . GLY A 1 91 ? 5.645 9.929 -9.617 1.00 97.81 91 GLY A N 1
ATOM 688 C CA . GLY A 1 91 ? 5.333 11.229 -9.022 1.00 97.81 91 GLY A CA 1
ATOM 689 C C . GLY A 1 91 ? 3.882 11.419 -8.568 1.00 97.81 91 GLY A C 1
ATOM 690 O O . GLY A 1 91 ? 3.540 12.519 -8.145 1.00 97.81 91 GLY A O 1
ATOM 691 N N . ASN A 1 92 ? 3.024 10.394 -8.637 1.00 96.44 92 ASN A N 1
ATOM 692 C CA . ASN A 1 92 ? 1.621 10.494 -8.229 1.00 96.44 92 ASN A CA 1
ATOM 693 C C . ASN A 1 92 ? 1.219 9.360 -7.272 1.00 96.44 92 ASN A C 1
ATOM 695 O O . ASN A 1 92 ? 0.969 8.231 -7.698 1.00 96.44 92 ASN A O 1
ATOM 699 N N . GLY A 1 93 ? 1.123 9.695 -5.984 1.00 97.31 93 GLY A N 1
ATOM 700 C CA . GLY A 1 93 ? 0.675 8.803 -4.909 1.00 97.31 93 GLY A CA 1
ATOM 701 C C . GLY A 1 93 ? -0.781 9.006 -4.476 1.00 97.31 93 GLY A C 1
ATOM 702 O O . GLY A 1 93 ? -1.166 8.506 -3.420 1.00 97.31 93 GLY A O 1
ATOM 703 N N . CYS A 1 94 ? -1.583 9.761 -5.236 1.00 98.12 94 CYS A N 1
ATOM 704 C CA . CYS A 1 94 ? -2.955 10.106 -4.867 1.00 98.12 94 CYS A CA 1
ATOM 705 C C . CYS A 1 94 ? -3.993 9.284 -5.641 1.00 98.12 94 CYS A C 1
ATOM 707 O O . CYS A 1 94 ? -3.877 9.075 -6.853 1.00 98.12 94 CYS A O 1
ATOM 709 N N . LYS A 1 95 ? -5.046 8.846 -4.946 1.00 98.00 95 LYS A N 1
ATOM 710 C CA . LYS A 1 95 ? -6.174 8.090 -5.513 1.00 98.00 95 LYS A CA 1
ATOM 711 C C . LYS A 1 95 ? -7.496 8.478 -4.848 1.00 98.00 95 LYS A C 1
ATOM 713 O O . LYS A 1 95 ? -7.485 8.979 -3.723 1.00 98.00 95 LYS A O 1
ATOM 718 N N . PRO A 1 96 ? -8.642 8.222 -5.503 1.00 98.12 96 PRO A N 1
ATOM 719 C CA . PRO A 1 96 ? -9.936 8.284 -4.833 1.00 98.12 96 PRO A CA 1
ATOM 720 C C . PRO A 1 96 ? -9.943 7.388 -3.589 1.00 98.12 96 PRO A C 1
ATOM 722 O O . PRO A 1 96 ? -9.471 6.254 -3.644 1.00 98.12 96 PRO A O 1
ATOM 725 N N . MET A 1 97 ? -10.510 7.865 -2.480 1.00 97.88 97 MET A N 1
ATOM 726 C CA . MET A 1 97 ? -10.638 7.061 -1.253 1.00 97.88 97 MET A CA 1
ATOM 727 C C . MET A 1 97 ? -11.424 5.770 -1.480 1.00 97.88 97 MET A C 1
ATOM 729 O O . MET A 1 97 ? -11.142 4.763 -0.841 1.00 97.88 97 MET A O 1
ATOM 733 N N . THR A 1 98 ? -12.370 5.784 -2.422 1.00 97.81 98 THR A N 1
ATOM 734 C CA . THR A 1 98 ? -13.162 4.609 -2.808 1.00 97.81 98 THR A CA 1
ATOM 735 C C . THR A 1 98 ? -12.312 3.468 -3.359 1.00 97.81 98 THR A C 1
ATOM 737 O O . THR A 1 98 ? -12.791 2.347 -3.426 1.00 97.81 98 THR A O 1
ATOM 740 N N . SER A 1 99 ? -11.061 3.732 -3.750 1.00 97.94 99 SER A N 1
ATOM 741 C CA . SER A 1 99 ? -10.129 2.692 -4.184 1.00 97.94 99 SER A CA 1
ATOM 742 C C . SER A 1 99 ? -9.487 1.926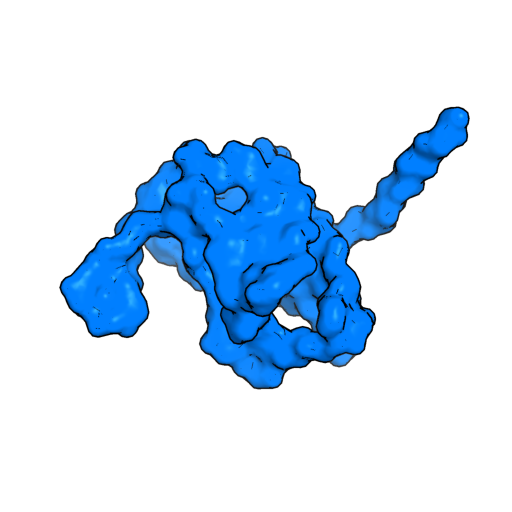 -3.024 1.00 97.94 99 SER A C 1
ATOM 744 O O . SER A 1 99 ? -8.899 0.872 -3.247 1.00 97.94 99 SER A O 1
ATOM 746 N N . VAL A 1 100 ? -9.590 2.418 -1.786 1.00 98.31 100 VAL A N 1
ATOM 747 C CA . VAL A 1 100 ? -9.178 1.672 -0.591 1.00 98.31 100 VAL A CA 1
ATOM 748 C C . VAL A 1 100 ? -10.332 0.759 -0.184 1.00 98.31 100 VAL A C 1
ATOM 750 O O . VAL A 1 100 ? -11.090 1.055 0.733 1.00 98.31 100 VAL A O 1
ATOM 753 N N . ALA A 1 101 ? -10.501 -0.328 -0.928 1.00 98.12 101 ALA A N 1
ATOM 754 C CA . ALA A 1 101 ? -11.593 -1.269 -0.738 1.00 98.12 101 ALA A CA 1
ATOM 755 C C . ALA A 1 101 ? -11.233 -2.657 -1.281 1.00 98.12 101 ALA A C 1
ATOM 757 O O . ALA A 1 101 ? -10.275 -2.849 -2.038 1.00 98.12 101 ALA A O 1
ATOM 758 N N . GLY A 1 102 ? -12.013 -3.645 -0.868 1.00 97.50 102 GLY A N 1
ATOM 759 C CA . GLY A 1 102 ? -11.827 -5.049 -1.186 1.00 97.50 102 GLY A CA 1
ATOM 760 C C . GLY A 1 102 ? -11.906 -5.384 -2.667 1.00 97.50 102 GLY A C 1
ATOM 761 O O . GLY A 1 102 ? -11.125 -6.200 -3.155 1.00 97.50 102 GLY A O 1
ATOM 762 N N . ASP A 1 103 ? -12.770 -4.701 -3.411 1.00 96.62 103 ASP A N 1
ATOM 763 C CA . ASP A 1 103 ? -12.931 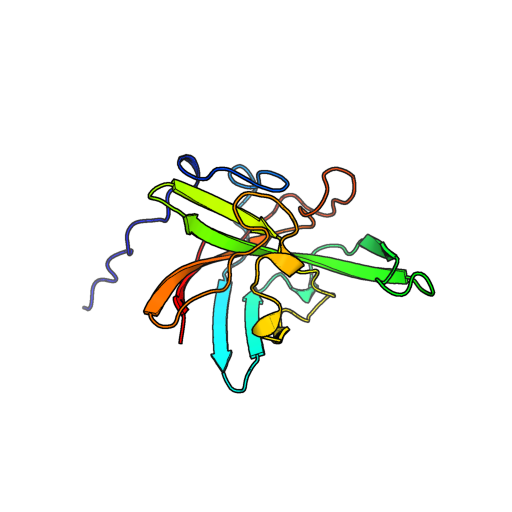-4.837 -4.861 1.00 96.62 103 ASP A CA 1
ATOM 764 C C . ASP A 1 103 ? -11.722 -4.292 -5.647 1.00 96.62 103 ASP A C 1
ATOM 766 O O . ASP A 1 103 ? -11.481 -4.677 -6.797 1.00 96.62 103 ASP A O 1
ATOM 770 N N . HIS A 1 104 ? -10.905 -3.457 -5.005 1.00 97.31 104 HIS A N 1
ATOM 771 C CA . HIS A 1 104 ? -9.605 -3.008 -5.491 1.00 97.31 104 HIS A CA 1
ATOM 772 C C . HIS A 1 104 ? -8.455 -3.919 -5.038 1.00 97.31 104 HIS A C 1
ATOM 774 O O . HIS A 1 104 ? -7.509 -4.108 -5.807 1.00 97.31 104 HIS A O 1
ATOM 780 N N . ILE A 1 105 ? -8.546 -4.556 -3.865 1.00 97.88 105 ILE A N 1
ATOM 781 C CA . ILE A 1 105 ? -7.590 -5.584 -3.405 1.00 97.88 105 ILE A CA 1
ATOM 782 C C . ILE A 1 105 ? -7.744 -6.876 -4.223 1.00 97.88 105 ILE A C 1
ATOM 784 O O . ILE A 1 105 ? -6.752 -7.426 -4.693 1.00 97.88 105 ILE A O 1
ATOM 788 N N . LYS A 1 106 ? -8.983 -7.317 -4.470 1.00 96.31 106 LYS A N 1
ATOM 789 C CA . LYS A 1 106 ? -9.379 -8.479 -5.294 1.00 96.31 106 LYS A CA 1
ATOM 790 C C . LYS A 1 106 ? -8.950 -9.848 -4.762 1.00 96.31 106 LYS A C 1
ATOM 792 O O . LYS A 1 106 ? -8.877 -10.806 -5.530 1.00 96.31 106 LYS A O 1
ATOM 797 N N . VAL A 1 107 ? -8.673 -9.959 -3.462 1.00 97.31 107 VAL A N 1
ATOM 798 C CA . VAL A 1 107 ? -8.206 -11.206 -2.837 1.00 97.31 107 VAL A CA 1
ATOM 799 C C . VAL A 1 107 ? -8.933 -11.434 -1.510 1.00 97.31 107 VAL A C 1
ATOM 801 O O . VAL A 1 107 ? -9.027 -10.533 -0.677 1.00 97.31 107 VAL A O 1
ATOM 804 N N . ALA A 1 108 ? -9.454 -12.647 -1.310 1.00 97.00 108 ALA A N 1
ATOM 805 C CA . ALA A 1 108 ? -10.065 -13.066 -0.049 1.00 97.00 108 ALA A CA 1
ATOM 806 C C . ALA A 1 108 ? -9.028 -13.089 1.101 1.00 97.00 108 ALA A C 1
ATOM 808 O O . ALA A 1 108 ? -7.856 -13.361 0.849 1.00 97.00 108 ALA A O 1
ATOM 809 N N . PRO A 1 109 ? -9.428 -12.844 2.363 1.00 97.56 109 PRO A N 1
ATOM 810 C CA . PRO A 1 109 ? -10.798 -12.610 2.828 1.00 97.56 109 PRO A CA 1
ATOM 81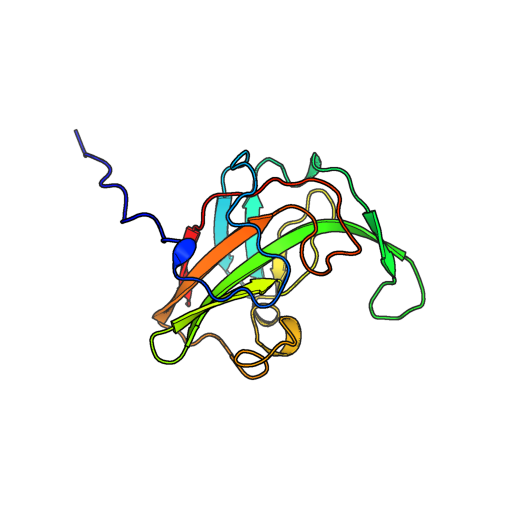1 C C . PRO A 1 109 ? -11.269 -11.159 2.660 1.00 97.56 109 PRO A C 1
ATOM 813 O O . PRO A 1 109 ? -12.413 -10.856 2.972 1.00 97.56 109 PRO A O 1
ATOM 816 N N . LEU A 1 110 ? -10.417 -10.261 2.158 1.00 98.12 110 LEU A N 1
ATOM 817 C CA . LEU A 1 110 ? -10.726 -8.833 2.084 1.00 98.12 110 LEU A CA 1
ATOM 818 C C . LEU A 1 110 ? -11.494 -8.416 0.828 1.00 98.12 110 LEU A C 1
ATOM 820 O O . LEU A 1 110 ? -11.710 -7.230 0.658 1.00 98.12 110 LEU A O 1
ATOM 824 N N . VAL A 1 111 ? -11.911 -9.330 -0.051 1.00 97.19 111 VAL A N 1
ATOM 825 C CA . VAL A 1 111 ? -12.547 -8.983 -1.340 1.00 97.19 111 VAL A CA 1
ATOM 826 C C . VAL A 1 111 ? -13.815 -8.125 -1.204 1.00 97.19 111 VAL A C 1
ATOM 828 O O . VAL A 1 111 ? -14.070 -7.299 -2.072 1.00 97.19 111 VAL A O 1
ATOM 831 N N . ASP A 1 112 ? -14.544 -8.254 -0.094 1.00 96.44 112 ASP A N 1
ATOM 832 C CA . ASP A 1 112 ? -15.753 -7.469 0.201 1.00 96.44 112 ASP A CA 1
ATOM 833 C C . ASP A 1 112 ? -15.534 -6.430 1.319 1.00 96.44 112 ASP A C 1
ATOM 835 O O . ASP A 1 112 ? -16.484 -5.827 1.817 1.00 96.44 112 ASP A O 1
ATOM 839 N N . TRP A 1 113 ? -14.288 -6.236 1.766 1.00 98.25 113 TRP A N 1
ATOM 840 C CA . TRP A 1 113 ? -13.981 -5.283 2.831 1.00 98.25 113 TRP A CA 1
ATOM 841 C C . TRP A 1 113 ? -14.176 -3.842 2.350 1.00 98.25 113 TRP A C 1
ATOM 843 O O . TRP A 1 113 ? -13.720 -3.458 1.274 1.00 98.25 113 TRP A O 1
ATOM 853 N N . VAL A 1 114 ? -14.812 -3.027 3.185 1.00 98.12 114 VAL A N 1
ATOM 854 C CA . VAL A 1 114 ? -14.924 -1.579 3.007 1.00 98.12 114 VAL A CA 1
ATOM 855 C C . VAL A 1 114 ? -14.539 -0.940 4.339 1.00 98.12 114 VAL A C 1
ATOM 857 O O . VAL A 1 114 ? -15.104 -1.347 5.358 1.00 98.12 114 VAL A O 1
ATOM 860 N N . PRO A 1 115 ? -13.606 0.028 4.358 1.00 97.69 115 PRO A N 1
ATOM 861 C CA . PRO A 1 115 ?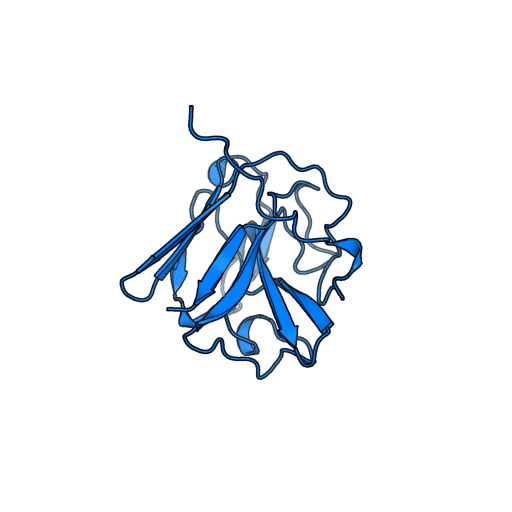 -13.169 0.648 5.598 1.00 97.69 115 PRO A CA 1
ATOM 862 C C . PRO A 1 115 ? -14.319 1.394 6.284 1.00 97.69 115 PRO A C 1
ATOM 864 O O . PRO A 1 115 ? -15.036 2.178 5.654 1.00 97.69 115 PRO A O 1
ATOM 867 N N . ALA A 1 116 ? -14.484 1.170 7.585 1.00 97.44 116 ALA A N 1
ATOM 868 C CA . ALA A 1 116 ? -15.464 1.862 8.413 1.00 97.44 116 ALA A CA 1
ATOM 869 C C . ALA A 1 116 ? -14.857 3.111 9.066 1.00 97.44 116 ALA A C 1
ATOM 871 O O . ALA A 1 116 ? -13.702 3.109 9.483 1.00 97.44 116 ALA A O 1
ATOM 872 N N . THR A 1 117 ? -15.640 4.181 9.223 1.00 97.69 117 THR A N 1
ATOM 873 C CA . THR A 1 117 ? -15.216 5.348 10.015 1.00 97.69 117 THR A CA 1
ATOM 874 C C . THR A 1 117 ? -14.802 4.916 11.426 1.00 97.69 117 THR A C 1
ATOM 876 O O . THR A 1 117 ? -15.537 4.204 12.112 1.00 97.69 117 THR A O 1
ATOM 879 N N . GLY A 1 118 ? -13.624 5.357 11.864 1.00 97.94 118 GLY A N 1
ATOM 880 C CA . GLY A 1 118 ? -13.005 4.979 13.134 1.00 97.94 118 GLY A CA 1
ATOM 881 C C . GLY A 1 118 ? -12.169 3.695 13.087 1.00 97.94 118 GLY A C 1
ATOM 882 O O . GLY A 1 118 ? -11.522 3.375 14.084 1.00 97.94 118 GLY A O 1
ATOM 883 N N . GLU A 1 119 ? -12.150 2.969 11.965 1.00 98.00 119 GLU A N 1
ATOM 884 C CA . GLU A 1 119 ? -11.328 1.768 11.801 1.00 98.00 119 GLU A CA 1
ATOM 885 C C . GLU A 1 119 ? -9.836 2.121 11.807 1.00 98.00 119 GLU A C 1
ATOM 887 O O . GLU A 1 119 ? -9.391 3.058 11.139 1.00 98.00 119 GLU A O 1
ATOM 892 N N . GLU A 1 120 ? -9.054 1.360 12.575 1.00 97.75 120 GLU A N 1
ATOM 893 C CA . GLU A 1 120 ? -7.598 1.450 12.558 1.00 97.75 120 GLU A CA 1
ATOM 894 C C . GLU A 1 120 ? -7.045 0.597 11.418 1.00 97.75 120 GLU A C 1
ATOM 896 O O . GLU A 1 120 ? -7.167 -0.629 11.420 1.00 97.75 120 GLU A O 1
ATOM 901 N N . ILE A 1 121 ? -6.391 1.260 10.471 1.00 98.00 121 ILE A N 1
ATOM 902 C CA . ILE A 1 121 ? -5.719 0.633 9.336 1.00 98.00 121 ILE A CA 1
ATOM 903 C C . ILE A 1 121 ? -4.306 1.186 9.198 1.00 98.00 121 ILE A C 1
ATOM 905 O O . ILE A 1 121 ? -3.983 2.262 9.706 1.00 98.00 121 ILE A O 1
ATOM 909 N N . TYR A 1 122 ? -3.449 0.460 8.491 1.00 98.56 122 TYR A N 1
ATOM 910 C CA . TYR A 1 122 ? -2.096 0.922 8.196 1.00 98.56 122 TYR A CA 1
ATOM 911 C C . TYR A 1 122 ? -1.875 0.984 6.693 1.00 98.56 122 TYR A C 1
ATOM 913 O O . TYR A 1 122 ? -2.404 0.164 5.948 1.00 98.56 122 TYR A O 1
ATOM 921 N N . PHE A 1 123 ? -1.057 1.931 6.251 1.00 98.69 123 PHE A N 1
ATOM 922 C CA . PHE A 1 123 ? -0.659 2.071 4.855 1.00 98.69 123 PHE A CA 1
ATOM 923 C C . PHE A 1 123 ? 0.846 1.974 4.694 1.00 98.69 123 PHE A C 1
ATOM 925 O O . PHE A 1 123 ? 1.605 2.326 5.592 1.00 98.69 123 PHE A O 1
ATOM 932 N N . MET A 1 124 ? 1.277 1.536 3.519 1.00 98.56 124 MET A N 1
ATOM 933 C CA . MET A 1 124 ? 2.683 1.492 3.137 1.00 98.56 124 MET A CA 1
ATOM 934 C C . MET A 1 124 ? 2.809 1.719 1.633 1.00 98.56 124 MET A C 1
ATOM 936 O O . MET A 1 124 ? 1.911 1.362 0.870 1.00 98.56 124 MET A O 1
ATOM 940 N N . ALA A 1 125 ? 3.924 2.300 1.202 1.00 98.44 125 ALA A N 1
ATOM 941 C CA . ALA A 1 125 ? 4.311 2.341 -0.201 1.00 98.44 125 ALA A CA 1
ATOM 942 C C . ALA A 1 125 ? 5.448 1.344 -0.429 1.00 98.44 125 ALA A C 1
ATOM 944 O O . ALA A 1 125 ? 6.377 1.267 0.372 1.00 98.44 125 ALA A O 1
ATOM 945 N N . ALA A 1 126 ? 5.389 0.590 -1.519 1.00 98.25 126 ALA A N 1
ATOM 946 C CA . ALA A 1 126 ? 6.469 -0.300 -1.920 1.00 98.25 126 ALA A CA 1
ATOM 947 C C . ALA A 1 126 ? 6.684 -0.239 -3.430 1.00 98.25 126 ALA A C 1
ATOM 949 O O . ALA A 1 126 ? 5.806 0.213 -4.178 1.00 98.25 126 ALA A O 1
ATOM 950 N N . GLY A 1 127 ? 7.831 -0.749 -3.878 1.00 98.19 127 GLY A N 1
ATOM 951 C CA . GLY A 1 127 ? 8.011 -1.147 -5.269 1.00 98.19 127 GLY A CA 1
ATOM 952 C C . GLY A 1 127 ? 6.880 -2.069 -5.752 1.00 98.19 127 GLY A C 1
ATOM 953 O O . GLY A 1 127 ? 6.040 -2.551 -4.981 1.00 98.19 127 GLY A O 1
ATOM 954 N N . LEU A 1 128 ? 6.835 -2.299 -7.060 1.00 98.12 128 LEU A N 1
ATOM 955 C CA . LEU A 1 128 ? 5.802 -3.100 -7.704 1.00 98.12 128 LEU A CA 1
ATOM 956 C C . LEU A 1 128 ? 5.757 -4.504 -7.082 1.00 98.12 128 LEU A C 1
ATOM 958 O O . LEU A 1 128 ? 6.716 -5.269 -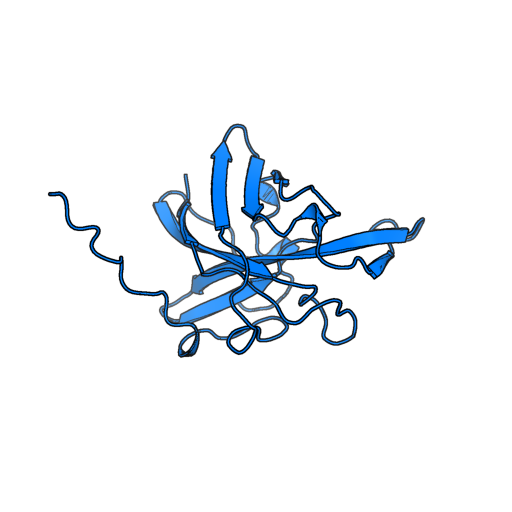7.151 1.00 98.12 128 LEU A O 1
ATOM 962 N N . SER A 1 129 ? 4.637 -4.791 -6.422 1.00 96.81 129 SER A N 1
ATOM 963 C CA . SER A 1 129 ? 4.427 -5.925 -5.513 1.00 96.81 129 SER A CA 1
ATOM 964 C C . SER A 1 129 ? 3.049 -6.576 -5.681 1.00 96.81 129 SER A C 1
ATOM 966 O O . SER A 1 129 ? 2.779 -7.624 -5.090 1.00 96.81 129 SER A O 1
ATOM 968 N N . ARG A 1 130 ? 2.175 -6.031 -6.538 1.00 92.88 130 ARG A N 1
ATOM 969 C CA . ARG A 1 130 ? 0.851 -6.618 -6.810 1.00 92.88 130 ARG A CA 1
ATOM 970 C C . ARG A 1 130 ? 0.923 -7.981 -7.506 1.00 92.88 130 ARG A C 1
ATOM 972 O O . ARG A 1 130 ? 0.032 -8.803 -7.343 1.00 92.88 130 ARG A O 1
ATOM 979 N N . SER A 1 131 ? 1.973 -8.245 -8.279 1.00 85.19 131 SER A N 1
ATOM 980 C CA . SER A 1 131 ? 2.221 -9.550 -8.899 1.00 85.19 131 SER A CA 1
ATOM 981 C C . SER A 1 131 ? 3.711 -9.840 -8.897 1.00 85.19 131 SER A C 1
ATOM 983 O O . SER A 1 131 ? 4.499 -8.979 -9.275 1.00 85.19 131 SER A O 1
ATOM 985 N N . ALA A 1 132 ? 4.095 -11.073 -8.561 1.00 80.06 132 ALA A N 1
ATOM 986 C CA . ALA A 1 132 ? 5.495 -11.498 -8.557 1.00 80.06 132 ALA A CA 1
ATOM 987 C C . ALA A 1 132 ? 6.176 -11.392 -9.940 1.00 80.06 132 ALA A C 1
ATOM 989 O O . ALA A 1 132 ? 7.399 -11.367 -10.028 1.00 80.06 132 ALA A O 1
ATOM 990 N N . SER A 1 133 ? 5.393 -11.321 -11.022 1.00 83.69 133 SER A N 1
ATOM 991 C CA . SER A 1 133 ? 5.897 -11.169 -12.397 1.00 83.69 133 SER A CA 1
ATOM 992 C C . SER A 1 133 ? 6.194 -9.721 -12.810 1.00 83.69 133 SER A C 1
ATOM 994 O O . SER A 1 133 ? 6.779 -9.501 -13.868 1.00 83.69 133 SER A O 1
ATOM 996 N N . ILE A 1 134 ? 5.797 -8.732 -12.000 1.00 81.75 134 ILE A N 1
ATOM 997 C CA . ILE A 1 134 ? 5.954 -7.304 -12.294 1.00 81.75 134 ILE A CA 1
ATOM 998 C C . ILE A 1 134 ? 6.655 -6.658 -11.100 1.00 81.75 134 ILE A C 1
ATOM 1000 O O . ILE A 1 134 ? 6.022 -6.345 -10.096 1.00 81.75 134 ILE A O 1
ATOM 1004 N N . THR A 1 135 ? 7.966 -6.465 -11.223 1.00 84.50 135 THR A N 1
ATOM 1005 C CA . THR A 1 135 ? 8.834 -5.900 -10.180 1.00 84.50 135 THR A CA 1
ATOM 1006 C C . THR A 1 135 ? 9.729 -4.821 -10.790 1.00 84.50 135 THR A C 1
ATOM 1008 O O . THR A 1 135 ? 10.014 -4.836 -11.989 1.00 84.50 135 THR A O 1
ATOM 1011 N N . ASN A 1 136 ? 10.140 -3.855 -9.974 1.00 95.69 136 ASN A N 1
ATOM 1012 C CA . ASN A 1 136 ? 11.037 -2.764 -10.364 1.00 95.69 136 ASN A CA 1
ATOM 1013 C C . ASN A 1 136 ? 12.169 -2.540 -9.350 1.00 95.69 136 ASN A C 1
ATOM 1015 O O . ASN A 1 136 ? 13.299 -2.266 -9.744 1.00 95.69 136 ASN A O 1
ATOM 1019 N N . VAL A 1 137 ? 11.865 -2.642 -8.055 1.00 97.06 137 VAL A N 1
ATOM 1020 C CA . VAL A 1 137 ? 12.787 -2.460 -6.932 1.00 97.06 137 VAL A CA 1
ATOM 1021 C C . VAL A 1 137 ? 12.233 -3.186 -5.700 1.00 97.06 137 VAL A C 1
ATOM 1023 O O . VAL A 1 137 ? 11.017 -3.292 -5.547 1.00 97.06 137 VAL A O 1
ATOM 1026 N N . GLN A 1 138 ? 13.106 -3.683 -4.821 1.00 97.12 138 GLN A N 1
ATOM 1027 C CA . GLN A 1 138 ? 12.730 -4.323 -3.551 1.00 97.12 138 GLN A CA 1
ATOM 1028 C C . GLN A 1 138 ? 12.918 -3.354 -2.377 1.00 97.12 138 GLN A C 1
ATOM 1030 O O . GLN A 1 138 ? 13.739 -3.562 -1.483 1.00 97.12 138 GLN A O 1
ATOM 1035 N N . GLU A 1 139 ? 12.159 -2.264 -2.422 1.00 98.12 139 GLU A N 1
ATOM 1036 C CA . GLU A 1 139 ? 12.177 -1.181 -1.439 1.00 98.12 139 GLU A CA 1
ATOM 1037 C C . GLU A 1 139 ? 10.753 -0.877 -0.950 1.00 98.12 139 GLU A C 1
ATOM 1039 O O . GLU A 1 139 ? 9.784 -1.016 -1.704 1.00 98.12 139 GLU A O 1
ATOM 1044 N N . ARG A 1 140 ? 10.626 -0.455 0.312 1.00 98.31 140 ARG A N 1
ATOM 1045 C CA . ARG A 1 140 ? 9.359 -0.076 0.952 1.00 98.31 140 ARG A CA 1
ATOM 1046 C C . ARG A 1 140 ? 9.517 1.124 1.886 1.00 98.31 140 ARG A C 1
ATOM 1048 O O . ARG A 1 140 ? 10.630 1.494 2.256 1.00 98.31 140 ARG A O 1
ATOM 1055 N N . SER A 1 141 ? 8.394 1.700 2.295 1.00 98.31 141 SER A N 1
ATOM 1056 C CA . SER A 1 141 ? 8.308 2.566 3.471 1.00 98.31 141 SER A CA 1
ATOM 1057 C C . SER A 1 141 ? 8.078 1.752 4.744 1.00 98.31 141 SER A C 1
ATOM 1059 O O . SER A 1 141 ? 7.785 0.554 4.694 1.00 98.31 141 SER A O 1
ATOM 1061 N N . GLN A 1 142 ? 8.137 2.414 5.894 1.00 95.75 142 GLN A N 1
ATOM 1062 C CA . GLN A 1 142 ? 7.492 1.940 7.113 1.00 95.75 142 GLN A CA 1
ATOM 1063 C C . GLN A 1 142 ? 5.955 1.932 6.965 1.00 95.75 142 GLN A C 1
ATOM 1065 O O . GLN A 1 142 ? 5.412 2.720 6.176 1.00 95.75 142 GLN A O 1
ATOM 1070 N N . PRO A 1 143 ? 5.229 1.105 7.739 1.00 97.06 143 PRO A N 1
ATOM 1071 C CA . PRO A 1 143 ? 3.781 1.220 7.881 1.00 97.06 143 PRO A CA 1
ATOM 1072 C C . PRO A 1 143 ? 3.387 2.502 8.629 1.00 97.06 143 PRO A C 1
ATOM 1074 O O . PRO A 1 143 ? 3.953 2.830 9.672 1.00 97.06 143 PRO A O 1
ATOM 1077 N N . VAL A 1 144 ? 2.373 3.209 8.135 1.00 97.81 144 VAL A N 1
ATOM 1078 C CA . VAL A 1 144 ? 1.809 4.416 8.754 1.00 97.81 144 VAL A CA 1
ATOM 1079 C C . VAL A 1 144 ? 0.378 4.143 9.184 1.00 97.81 144 VAL A C 1
ATOM 1081 O O . VAL A 1 144 ? -0.461 3.771 8.365 1.00 97.81 144 VAL A O 1
ATOM 1084 N N . LYS A 1 145 ? 0.101 4.345 10.473 1.00 97.81 145 LYS A N 1
ATOM 1085 C CA . LYS A 1 145 ? -1.233 4.184 11.053 1.00 97.81 145 LYS A CA 1
ATOM 1086 C C . LYS A 1 145 ? -2.171 5.302 10.611 1.00 97.81 145 LYS A C 1
ATOM 1088 O O . LYS A 1 145 ? -1.806 6.474 10.671 1.00 97.81 145 LYS A O 1
ATOM 1093 N N . VAL A 1 146 ? -3.401 4.941 10.277 1.00 97.88 146 VAL A N 1
ATOM 1094 C CA . VAL A 1 146 ? -4.503 5.851 9.972 1.00 97.88 146 VAL A CA 1
ATOM 1095 C C . VAL A 1 146 ? -5.749 5.387 10.720 1.00 97.88 146 VAL A C 1
ATOM 1097 O O . VAL A 1 146 ? -6.045 4.197 10.778 1.00 97.88 146 VAL A O 1
ATOM 1100 N N . ILE A 1 147 ? -6.484 6.343 11.286 1.00 97.81 147 ILE A N 1
ATOM 1101 C CA . ILE A 1 147 ? -7.870 6.128 11.705 1.00 97.81 147 ILE A CA 1
ATOM 1102 C C . ILE A 1 147 ? -8.742 6.609 10.553 1.00 97.81 147 ILE A C 1
ATOM 1104 O O . ILE A 1 147 ? -8.659 7.781 10.181 1.00 97.81 147 ILE A O 1
ATOM 1108 N N . TRP A 1 148 ? -9.504 5.703 9.949 1.00 97.94 148 TRP A N 1
ATOM 1109 C CA . TRP A 1 148 ? -10.311 6.031 8.778 1.00 97.94 148 TRP A CA 1
ATOM 1110 C C . TRP A 1 148 ? -11.396 7.069 9.134 1.00 97.94 148 TRP A C 1
ATOM 1112 O O . TRP A 1 148 ? -12.030 6.916 10.184 1.00 97.94 148 TRP A O 1
ATOM 1122 N N . PRO A 1 149 ? -11.577 8.144 8.339 1.00 95.69 149 PRO A N 1
ATOM 1123 C CA . PRO A 1 149 ? -12.458 9.259 8.695 1.00 95.69 149 PRO A CA 1
ATOM 1124 C C . PRO A 1 149 ? -13.952 8.989 8.475 1.00 95.69 149 PRO A C 1
ATOM 1126 O O . PRO A 1 149 ? -14.326 7.955 7.874 1.00 95.69 149 PRO A O 1
#

Foldseek 3Di:
DDDDDPPPFDDLVQEDEQWFRLVPFAADWAWDWDDDPQKIFTDIPCLQPFDWDWDQDPVNPDIATFWKFKKKWAQDPNGIYIATQDTGHRPGRMDGLQSPALCSRVGPPGVHPDDDQQGKMWMKMATDTRHPVDGGGSYIHGIDIDRHD

Organism: NCBI:txid408172

Sequence (149 aa):
VASSTAAGEFDLSRVTWLHTDVSGWAETTSLSVEIGAGVICLNFDKSASWPSASIDHTSGTHKINVNANPLVFVNHGGQWYGGTWEWFTPGNGCKPMTSVAGDHIKVAPLVDWVPATGEEIYFMAAGLSRSASITNVQERSQPVKVIWP

Secondary structure (DSSP, 8-state):
-----------GGGEEESS---TTSEEEE-EEEEEETTEEEEEETTTTTSPPEEEE-TTSSSEEEE-BEEEEEEEETTEEEEEE---BBTTB-EEEGGGSSHHHH--TTGGG--PPTT-EEEEEEESS-SBTTB-S--EEEPPEEEE--

Radius of gyration: 14.94 Å; chains: 1; bounding box: 30×31×51 Å

pLDDT: mean 93.31, std 12.95, range [33.44, 98.75]